Protein AF-A0A2G6BTB9-F1 (afdb_monomer_lite)

Radius of gyration: 24.18 Å; chains: 1; bounding box: 44×55×73 Å

Sequence (106 aa):
MKYYIMIVCFVFSFLAVGCQEAVNSDNLETKELYLIIVSDDYTGSNYLTEFKNFREKDFNVKVVSPNDIGEDKDSYRNYIREIMPQYVLLIGKYGDFPTLKVPHNN

Structure (mmCIF, N/CA/C/O backbone):
data_AF-A0A2G6BTB9-F1
#
_entry.id   AF-A0A2G6BTB9-F1
#
loop_
_atom_site.group_PDB
_atom_site.id
_atom_site.type_symbol
_atom_site.label_atom_id
_atom_site.label_alt_id
_atom_site.label_comp_id
_atom_site.label_asym_id
_atom_site.label_entity_id
_atom_site.label_seq_id
_atom_site.pdbx_PDB_ins_code
_atom_site.Cartn_x
_atom_site.Cartn_y
_atom_site.Cartn_z
_atom_site.occupancy
_atom_site.B_iso_or_equiv
_atom_site.auth_seq_id
_atom_site.auth_comp_id
_atom_site.auth_asym_id
_atom_site.auth_atom_id
_atom_site.pdbx_PDB_model_num
ATOM 1 N N . MET A 1 1 ? -20.503 -20.244 41.088 1.00 42.28 1 MET A N 1
ATOM 2 C CA . MET A 1 1 ? -19.832 -21.528 41.401 1.00 42.28 1 MET A CA 1
ATOM 3 C C . MET A 1 1 ? -20.827 -22.671 41.243 1.00 42.28 1 MET A C 1
ATOM 5 O O . MET A 1 1 ? -21.950 -22.518 41.702 1.00 42.28 1 MET A O 1
ATOM 9 N N . LYS A 1 2 ? -20.333 -23.794 40.695 1.00 27.69 2 LYS A N 1
ATOM 10 C CA . LYS A 1 2 ? -20.948 -25.114 40.425 1.00 27.69 2 LYS A CA 1
ATOM 11 C C . LYS A 1 2 ? -21.677 -25.275 39.076 1.00 27.69 2 LYS A C 1
ATOM 13 O O . LYS A 1 2 ? -22.601 -24.543 38.750 1.00 27.69 2 LYS A O 1
ATOM 18 N N . TYR A 1 3 ? -21.157 -26.250 38.328 1.00 51.25 3 TYR A N 1
ATOM 19 C CA . TYR A 1 3 ? -21.542 -26.777 37.016 1.00 51.25 3 TYR A CA 1
ATOM 20 C C . TYR A 1 3 ? -22.682 -27.803 37.147 1.00 51.25 3 TYR A C 1
ATOM 22 O O . TYR A 1 3 ? -22.907 -28.272 38.257 1.00 51.25 3 TYR A O 1
ATOM 30 N N . TYR A 1 4 ? -23.348 -28.179 36.046 1.00 37.50 4 TYR A N 1
ATOM 31 C CA . TYR A 1 4 ? -23.276 -29.528 35.445 1.00 37.50 4 TYR A CA 1
ATOM 32 C C . TYR A 1 4 ? -24.015 -29.571 34.097 1.00 37.50 4 TYR A C 1
ATOM 34 O O . TYR A 1 4 ? -25.094 -29.012 33.931 1.00 37.50 4 TYR A O 1
ATOM 42 N N . ILE A 1 5 ? -23.375 -30.255 33.152 1.00 53.28 5 ILE A N 1
ATOM 43 C CA . ILE A 1 5 ? -23.868 -30.648 31.830 1.00 53.28 5 ILE A CA 1
ATOM 44 C C . ILE A 1 5 ? -24.642 -31.965 31.981 1.00 53.28 5 ILE A C 1
ATOM 46 O O . ILE A 1 5 ? -24.206 -32.836 32.735 1.00 53.28 5 ILE A O 1
ATOM 50 N N . MET A 1 6 ? -25.709 -32.161 31.202 1.00 30.17 6 MET A N 1
ATOM 51 C CA . MET A 1 6 ? -26.230 -33.498 30.910 1.00 30.17 6 MET A CA 1
ATOM 52 C C . MET A 1 6 ? -26.339 -33.680 29.392 1.00 30.17 6 MET A C 1
ATOM 54 O O . MET A 1 6 ? -27.066 -32.955 28.719 1.00 30.17 6 MET A O 1
ATOM 58 N N . ILE A 1 7 ? -25.552 -34.623 28.870 1.00 53.41 7 ILE A N 1
ATOM 59 C CA . ILE A 1 7 ? -25.507 -35.049 27.465 1.00 53.41 7 ILE A CA 1
ATOM 60 C C . ILE A 1 7 ? -26.567 -36.130 27.253 1.00 53.41 7 ILE A C 1
ATOM 62 O O . ILE A 1 7 ? -26.673 -37.038 28.076 1.00 53.41 7 ILE A O 1
ATOM 66 N N . VAL A 1 8 ? -27.256 -36.113 26.110 1.00 33.28 8 VAL A N 1
ATOM 67 C CA . VAL A 1 8 ? -27.855 -37.327 25.539 1.00 33.28 8 VAL A CA 1
ATOM 68 C C . VAL A 1 8 ? -27.529 -37.361 24.046 1.00 33.28 8 VAL A C 1
ATOM 70 O O . VAL A 1 8 ? -28.044 -36.560 23.273 1.00 33.28 8 VAL A O 1
ATOM 73 N N . CYS A 1 9 ? -26.643 -38.275 23.647 1.00 36.78 9 CYS A N 1
ATOM 74 C CA . CYS A 1 9 ? -26.390 -38.602 22.245 1.00 36.78 9 CYS A CA 1
ATOM 75 C C . CYS A 1 9 ? -27.389 -39.668 21.787 1.00 36.78 9 CYS A C 1
ATOM 77 O O . CYS A 1 9 ? -27.574 -40.665 22.484 1.00 36.78 9 CYS A O 1
ATOM 79 N N . PHE A 1 10 ? -27.949 -39.515 20.587 1.00 31.50 10 PHE A N 1
ATOM 80 C CA . PHE A 1 10 ? -28.552 -40.620 19.843 1.00 31.50 10 PHE A CA 1
ATOM 81 C C . PHE A 1 10 ? -27.844 -40.807 18.499 1.00 31.50 10 PHE A C 1
ATOM 83 O O . PHE A 1 10 ? -27.363 -39.865 17.874 1.00 31.50 10 PHE A O 1
ATOM 90 N N . VAL A 1 11 ? -27.711 -42.081 18.147 1.00 37.16 11 VAL A N 1
ATOM 91 C CA . VAL A 1 11 ? -26.803 -42.668 17.162 1.00 37.16 11 VAL A CA 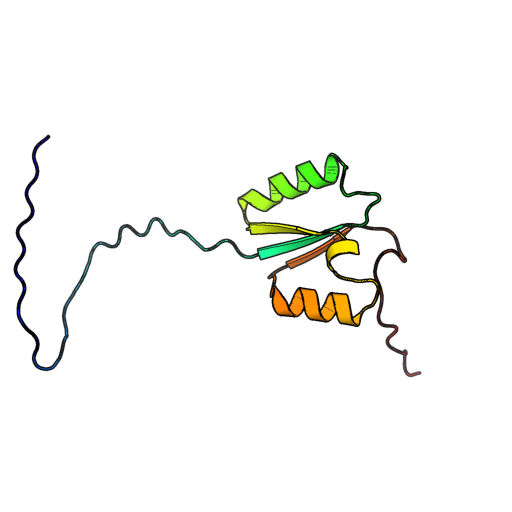1
ATOM 92 C C . VAL A 1 11 ? -27.311 -42.477 15.730 1.00 37.16 11 VAL A C 1
ATOM 94 O O . VAL A 1 11 ? -28.512 -42.507 15.481 1.00 37.16 11 VAL A O 1
ATOM 97 N N . PHE A 1 12 ? -26.362 -42.334 14.800 1.00 41.41 12 PHE A N 1
ATOM 98 C CA . PHE A 1 12 ? -26.507 -42.442 13.345 1.00 41.41 12 PHE A CA 1
ATOM 99 C C . PHE A 1 12 ? -27.584 -43.444 12.898 1.00 41.41 12 PHE A C 1
ATOM 101 O O . PHE A 1 12 ? -27.445 -44.639 13.152 1.00 41.41 12 PHE A O 1
ATOM 108 N N . SER A 1 13 ? -28.575 -42.971 12.139 1.00 37.41 13 SER A N 1
ATOM 109 C CA . SER A 1 13 ? -29.151 -43.621 10.947 1.00 37.41 13 SER A CA 1
ATOM 110 C C . SER A 1 13 ? -30.280 -42.752 10.401 1.00 37.41 13 SER A C 1
ATOM 112 O O . SER A 1 13 ? -31.245 -42.518 11.111 1.00 37.41 13 SER A O 1
ATOM 114 N N . PHE A 1 14 ? -30.161 -42.344 9.133 1.00 38.59 14 PHE A N 1
ATOM 115 C CA . PHE A 1 14 ? -31.210 -41.735 8.305 1.00 38.59 14 PHE A CA 1
ATOM 116 C C . PHE A 1 14 ? -31.856 -40.428 8.815 1.00 38.59 14 PHE A C 1
ATOM 118 O O . PHE A 1 14 ? -32.460 -40.361 9.873 1.00 38.59 14 PHE A O 1
ATOM 125 N N . LEU A 1 15 ? -31.821 -39.403 7.957 1.00 47.47 15 LEU A N 1
ATOM 126 C CA . LEU A 1 15 ? -32.618 -38.175 8.083 1.00 47.47 15 LEU A CA 1
ATOM 127 C C . LEU A 1 15 ? -32.337 -37.351 9.362 1.00 47.47 15 LEU A C 1
ATOM 129 O O . LEU A 1 15 ? -33.124 -37.309 10.302 1.00 47.47 15 LEU A O 1
ATOM 133 N N . ALA A 1 16 ? -31.222 -36.618 9.376 1.00 39.31 16 ALA A N 1
ATOM 134 C CA . ALA A 1 16 ? -30.957 -35.634 10.424 1.00 39.31 16 ALA A CA 1
ATOM 135 C C . ALA A 1 16 ? -31.681 -34.307 10.124 1.00 39.31 16 ALA A C 1
ATOM 137 O O . ALA A 1 16 ? -31.105 -33.367 9.582 1.00 39.31 16 ALA A O 1
ATOM 138 N N . VAL A 1 17 ? -32.962 -34.249 10.492 1.00 48.06 17 VAL A N 1
ATOM 139 C CA . VAL A 1 17 ? -33.556 -33.041 11.082 1.00 48.06 17 VAL A CA 1
ATOM 140 C C . VAL A 1 17 ? -33.101 -33.023 12.539 1.00 48.06 17 VAL A C 1
ATOM 142 O O . VAL A 1 17 ? -33.318 -33.999 13.254 1.00 48.06 17 VAL A O 1
ATOM 145 N N . GLY A 1 18 ? -32.464 -31.946 12.994 1.00 35.31 18 GLY A N 1
ATOM 146 C CA . GLY A 1 18 ? -32.052 -31.844 14.392 1.00 35.31 18 GLY A CA 1
ATOM 147 C C . GLY A 1 18 ? -31.469 -30.485 14.746 1.00 35.31 18 GLY A C 1
ATOM 148 O O . GLY A 1 18 ? -30.365 -30.159 14.329 1.00 35.31 18 GLY A O 1
ATOM 149 N N . CYS A 1 19 ? -32.247 -29.719 15.510 1.00 42.22 19 CYS A N 1
ATOM 150 C CA . CYS A 1 19 ? -31.949 -28.397 16.044 1.00 42.22 19 CYS A CA 1
ATOM 151 C C . CYS A 1 19 ? -30.616 -28.307 16.800 1.00 42.22 19 CYS A C 1
ATOM 153 O O . CYS A 1 19 ? -30.302 -29.152 17.639 1.00 42.22 19 CYS A O 1
ATOM 155 N N . GLN A 1 20 ? -29.934 -27.179 16.612 1.00 38.47 20 GLN A N 1
ATOM 156 C CA . GLN A 1 20 ? -28.989 -26.622 17.573 1.00 38.47 20 GLN A CA 1
ATOM 157 C C . GLN A 1 20 ? -29.234 -25.110 17.637 1.00 38.47 20 GLN A C 1
ATOM 159 O O . GLN A 1 20 ? -28.970 -24.390 16.679 1.00 38.47 20 GLN A O 1
ATOM 164 N N . GLU A 1 21 ? -29.797 -24.645 18.752 1.00 43.50 21 GLU A N 1
ATOM 165 C CA . GLU A 1 21 ? -29.887 -23.224 19.093 1.00 43.50 21 GLU A CA 1
ATOM 166 C C . GLU A 1 21 ? -28.836 -22.852 20.146 1.00 43.50 21 GLU A C 1
ATOM 168 O O . GLU A 1 21 ? -28.340 -23.702 20.887 1.00 43.50 21 GLU A O 1
ATOM 173 N N . ALA A 1 22 ? -28.577 -21.543 20.206 1.00 39.50 22 ALA A N 1
ATOM 174 C CA . ALA A 1 22 ? -27.637 -20.815 21.055 1.00 39.50 22 ALA A CA 1
ATOM 175 C C . ALA A 1 22 ? -26.165 -20.821 20.600 1.00 39.50 22 ALA A C 1
ATOM 177 O O . ALA A 1 22 ? -25.248 -21.083 21.377 1.00 39.50 22 ALA A O 1
ATOM 178 N N . VAL A 1 23 ? -25.922 -20.414 19.349 1.00 41.53 23 VAL A N 1
ATOM 179 C CA . VAL A 1 23 ? -24.663 -19.736 19.010 1.00 41.53 23 VAL A CA 1
ATOM 180 C C . VAL A 1 23 ? -24.731 -18.347 19.654 1.00 41.53 23 VAL A C 1
ATOM 182 O O . VAL A 1 23 ? -25.468 -17.485 19.180 1.00 41.53 23 VAL A O 1
ATOM 185 N N . ASN A 1 24 ? -23.981 -18.108 20.733 1.00 43.25 24 ASN A N 1
ATOM 186 C CA . ASN A 1 24 ? -23.568 -16.742 21.061 1.00 43.25 24 ASN A CA 1
ATOM 187 C C . ASN A 1 24 ? -22.612 -16.308 19.949 1.00 43.25 24 ASN A C 1
ATOM 189 O O . ASN A 1 24 ? -21.404 -16.519 20.028 1.00 43.25 24 ASN A O 1
ATOM 193 N N . SER A 1 25 ? -23.182 -15.798 18.860 1.00 40.88 25 SER A N 1
ATOM 194 C CA . SER A 1 25 ? -22.431 -15.115 17.824 1.00 40.88 25 SER A CA 1
ATOM 195 C C . SER A 1 25 ? -22.131 -13.731 18.378 1.00 40.88 25 SER A C 1
ATOM 197 O O . SER A 1 25 ? -22.835 -12.765 18.098 1.00 40.88 25 SER A O 1
ATOM 199 N N . ASP A 1 26 ? -21.070 -13.633 19.179 1.00 43.53 26 ASP A N 1
ATOM 200 C CA . ASP A 1 26 ? -20.222 -12.461 19.026 1.00 43.53 26 ASP A CA 1
ATOM 201 C C . ASP A 1 26 ? -19.770 -12.525 17.570 1.00 43.53 26 ASP A C 1
ATOM 203 O O . ASP A 1 26 ? -18.936 -13.348 17.185 1.00 43.53 26 ASP A O 1
ATOM 207 N N . ASN A 1 27 ? -20.488 -11.783 16.735 1.00 41.81 27 ASN A N 1
ATOM 208 C CA . ASN A 1 27 ? -20.328 -11.730 15.300 1.00 41.81 27 ASN A CA 1
ATOM 209 C C . ASN A 1 27 ? -18.932 -11.145 15.054 1.00 41.81 27 ASN A C 1
ATOM 211 O O . ASN A 1 27 ? -18.756 -9.932 14.967 1.00 41.81 27 ASN A O 1
ATOM 215 N N . LEU A 1 28 ? -17.908 -12.001 15.051 1.00 49.03 28 LEU A N 1
ATOM 216 C CA . LEU A 1 28 ? -16.590 -11.677 14.531 1.00 49.03 28 LEU A CA 1
ATOM 217 C C . LEU A 1 28 ? -16.777 -11.541 13.019 1.00 49.03 28 LEU A C 1
ATOM 219 O O . LEU A 1 28 ? -16.456 -12.446 12.252 1.00 49.03 28 LEU A O 1
ATOM 223 N N . GLU A 1 29 ? -17.369 -10.421 12.599 1.00 62.06 29 GLU A N 1
ATOM 224 C CA . GLU A 1 29 ? -17.286 -9.973 11.220 1.00 62.06 29 GLU A CA 1
ATOM 225 C C . GLU A 1 29 ? -15.802 -9.971 10.873 1.00 62.06 29 GLU A C 1
ATOM 227 O O . GLU A 1 29 ? -14.988 -9.254 11.468 1.00 62.06 29 GLU A O 1
ATOM 232 N N . THR A 1 30 ? -15.422 -10.850 9.953 1.00 76.50 30 THR A N 1
ATOM 233 C CA . THR A 1 30 ? -14.080 -10.853 9.397 1.00 76.50 30 THR A CA 1
ATOM 234 C C . THR A 1 30 ? -13.891 -9.511 8.709 1.00 76.50 30 THR A C 1
ATOM 236 O O . THR A 1 30 ? -14.455 -9.293 7.637 1.00 76.50 30 THR A O 1
ATOM 239 N N . LYS A 1 31 ? -13.147 -8.598 9.346 1.00 85.56 31 LYS A N 1
ATOM 240 C CA . LYS A 1 31 ? -12.905 -7.263 8.796 1.00 85.56 31 LYS A CA 1
ATOM 241 C C . LYS A 1 31 ? -12.322 -7.386 7.390 1.00 85.56 31 LYS A C 1
ATOM 243 O O . LYS A 1 31 ? -11.327 -8.088 7.193 1.00 85.56 31 LYS A O 1
ATOM 248 N N . GLU A 1 32 ? -12.928 -6.686 6.437 1.00 94.94 32 GLU A N 1
ATOM 249 C CA . GLU A 1 32 ? -12.458 -6.645 5.054 1.00 94.94 32 GLU A CA 1
ATOM 250 C C . GLU A 1 32 ? -11.021 -6.106 4.987 1.00 94.94 32 GLU A C 1
ATOM 252 O O . GLU A 1 32 ? -10.604 -5.273 5.800 1.00 94.94 32 GLU A O 1
ATOM 257 N N . LEU A 1 33 ? -10.248 -6.586 4.012 1.00 96.75 33 LEU A N 1
ATOM 258 C CA . LEU A 1 33 ? -8.852 -6.196 3.861 1.00 96.75 33 LEU A CA 1
ATOM 259 C C . LEU A 1 33 ? -8.724 -4.853 3.127 1.00 96.75 33 LEU A C 1
ATOM 261 O O . LEU A 1 33 ? -9.194 -4.696 1.998 1.00 96.75 33 LEU A O 1
ATOM 265 N N . TYR A 1 34 ? -8.008 -3.917 3.746 1.00 97.94 34 TYR A N 1
ATOM 266 C CA . TYR A 1 34 ? -7.643 -2.618 3.190 1.00 97.94 34 TYR A CA 1
ATOM 267 C C . TYR A 1 34 ? -6.134 -2.580 2.932 1.00 97.94 34 TYR A C 1
ATOM 269 O O . TYR A 1 34 ? -5.329 -2.552 3.866 1.00 97.94 34 TYR A O 1
ATOM 277 N N . LEU A 1 35 ? -5.740 -2.577 1.660 1.00 98.00 35 LEU A N 1
ATOM 278 C CA . LEU A 1 35 ? -4.340 -2.546 1.253 1.00 98.00 35 LEU A CA 1
ATOM 279 C C . LEU A 1 35 ? -3.870 -1.101 1.058 1.00 98.00 35 LEU A C 1
ATOM 281 O O . LEU A 1 35 ? -4.469 -0.338 0.303 1.00 98.00 35 LEU A O 1
ATOM 285 N N . ILE A 1 36 ? -2.767 -0.738 1.701 1.00 97.56 36 ILE A N 1
ATOM 286 C CA . ILE A 1 36 ? -2.061 0.526 1.501 1.00 97.56 36 ILE A CA 1
ATOM 287 C C . ILE A 1 36 ? -0.702 0.202 0.885 1.00 97.56 36 ILE A C 1
ATOM 289 O O . ILE A 1 36 ? 0.117 -0.463 1.517 1.00 97.56 36 ILE A O 1
ATOM 293 N N . ILE A 1 37 ? -0.461 0.682 -0.332 1.00 96.62 37 ILE A N 1
ATOM 294 C CA . ILE A 1 37 ? 0.849 0.611 -0.978 1.00 96.62 37 ILE A CA 1
ATOM 295 C C . ILE A 1 37 ? 1.479 1.995 -0.886 1.00 96.62 37 ILE A C 1
ATOM 297 O O . ILE A 1 37 ? 0.915 2.972 -1.383 1.00 96.62 37 ILE A O 1
ATOM 301 N N . VAL A 1 38 ? 2.616 2.091 -0.207 1.00 96.62 38 VAL A N 1
ATOM 302 C CA . VAL A 1 38 ? 3.222 3.368 0.172 1.00 96.62 38 VAL A CA 1
ATOM 303 C C . VAL A 1 38 ? 4.657 3.459 -0.326 1.00 96.62 38 VAL A C 1
ATOM 305 O O . VAL A 1 38 ? 5.467 2.578 -0.065 1.00 96.62 38 VAL A O 1
ATOM 308 N N . SER A 1 39 ? 4.955 4.535 -1.051 1.00 94.62 39 SER A N 1
ATOM 309 C CA . SER A 1 39 ? 6.308 4.883 -1.487 1.00 94.62 39 SER A CA 1
ATOM 310 C C . SER A 1 39 ? 7.237 5.050 -0.280 1.00 94.62 39 SER A C 1
ATOM 312 O O . SER A 1 39 ? 6.809 5.501 0.788 1.00 94.62 39 SER A O 1
ATOM 314 N N . ASP A 1 40 ? 8.511 4.700 -0.451 1.00 90.94 40 ASP A N 1
ATOM 315 C CA . ASP A 1 40 ? 9.513 4.690 0.623 1.00 90.94 40 ASP A CA 1
ATOM 316 C C . ASP A 1 40 ? 9.700 6.069 1.279 1.00 90.94 40 ASP A C 1
ATOM 318 O O . ASP A 1 40 ? 10.043 6.162 2.456 1.00 90.94 40 ASP A O 1
ATOM 322 N N . ASP A 1 41 ? 9.380 7.147 0.560 1.00 91.31 41 ASP A N 1
ATOM 323 C CA . ASP A 1 41 ? 9.375 8.521 1.077 1.00 91.31 41 ASP A CA 1
ATOM 324 C C . ASP A 1 41 ? 8.390 8.727 2.251 1.00 91.31 41 ASP A C 1
ATOM 326 O O . ASP A 1 41 ? 8.517 9.686 3.016 1.00 91.31 41 ASP A O 1
ATOM 330 N N . TYR A 1 42 ? 7.381 7.858 2.394 1.00 91.81 42 TYR A N 1
ATOM 331 C CA . TYR A 1 42 ? 6.245 8.052 3.302 1.00 91.81 42 TYR A CA 1
ATOM 332 C C . TYR A 1 42 ? 6.059 6.932 4.339 1.00 91.81 42 TYR A C 1
ATOM 334 O O . TYR A 1 42 ? 5.248 7.102 5.258 1.00 91.81 42 TYR A O 1
ATOM 342 N N . THR A 1 43 ? 6.801 5.821 4.248 1.00 87.44 43 TH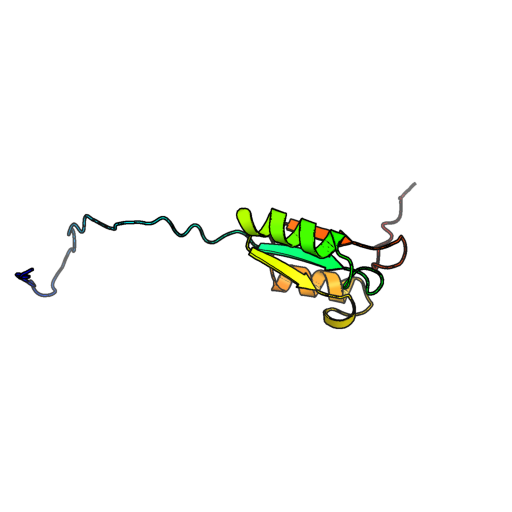R A N 1
ATOM 343 C CA . THR A 1 43 ? 6.687 4.644 5.142 1.00 87.44 43 THR A CA 1
ATOM 344 C C . THR A 1 43 ? 6.930 4.972 6.616 1.00 87.44 43 THR A C 1
ATOM 346 O O . THR A 1 43 ? 6.316 4.363 7.487 1.00 87.44 43 THR A O 1
ATOM 349 N N . GLY A 1 44 ? 7.777 5.960 6.911 1.00 86.50 44 GLY A N 1
ATOM 350 C CA . GLY A 1 44 ? 8.071 6.416 8.275 1.00 86.50 44 GLY A CA 1
ATOM 351 C C . GLY A 1 44 ? 7.229 7.598 8.764 1.00 86.50 44 GLY A C 1
ATOM 352 O O . GLY A 1 44 ? 7.530 8.164 9.813 1.00 86.50 44 GLY A O 1
ATOM 353 N N . SER A 1 45 ? 6.221 8.037 8.005 1.00 91.69 45 SER A N 1
ATOM 354 C CA . SER A 1 45 ? 5.483 9.257 8.344 1.00 91.69 45 SER A CA 1
ATOM 355 C C . SER A 1 45 ? 4.457 9.047 9.469 1.00 91.69 45 SER A C 1
ATOM 357 O O . SER A 1 45 ? 3.730 8.049 9.514 1.00 91.69 45 SER A O 1
ATOM 359 N N . ASN A 1 46 ? 4.327 10.044 10.353 1.00 94.62 46 ASN A N 1
ATOM 360 C CA . ASN A 1 46 ? 3.275 10.057 11.378 1.00 94.62 46 ASN A CA 1
ATOM 361 C C . ASN A 1 46 ? 1.872 10.032 10.749 1.00 94.62 46 ASN A C 1
ATOM 363 O O . ASN A 1 46 ? 0.985 9.357 11.261 1.00 94.62 46 ASN A O 1
ATOM 367 N N . TYR A 1 47 ? 1.692 10.681 9.595 1.00 91.94 47 TYR A N 1
ATOM 368 C CA . TYR A 1 47 ? 0.424 10.695 8.862 1.00 91.94 47 TYR A CA 1
ATOM 369 C C . TYR A 1 47 ? -0.022 9.300 8.414 1.00 91.94 47 TYR A C 1
ATOM 371 O O . TYR A 1 47 ? -1.199 8.964 8.542 1.00 91.94 47 TYR A O 1
ATOM 379 N N . LEU A 1 48 ? 0.905 8.464 7.930 1.00 94.12 48 LEU A N 1
ATOM 380 C CA . LEU A 1 48 ? 0.599 7.075 7.583 1.00 94.12 48 LEU A CA 1
ATOM 381 C C . LEU A 1 48 ? 0.150 6.288 8.817 1.00 94.12 48 LEU A C 1
ATOM 383 O O . LEU A 1 48 ? -0.814 5.528 8.747 1.00 94.12 48 LEU A O 1
ATOM 387 N N . THR A 1 49 ? 0.828 6.494 9.946 1.00 95.31 49 THR A N 1
ATOM 388 C CA . THR A 1 49 ? 0.516 5.812 11.208 1.00 95.31 49 THR A CA 1
ATOM 389 C C . THR A 1 49 ? -0.865 6.211 11.727 1.00 95.31 49 THR A C 1
ATOM 391 O O . THR A 1 49 ? -1.677 5.347 12.051 1.00 95.31 49 THR A O 1
ATOM 394 N N . GLU A 1 50 ? -1.172 7.508 11.753 1.00 95.69 50 GLU A N 1
ATOM 395 C CA . GLU A 1 50 ? -2.485 8.021 12.156 1.00 95.69 50 GLU A CA 1
ATOM 396 C C . GLU A 1 50 ? -3.603 7.501 11.245 1.00 95.69 50 GLU A C 1
ATOM 398 O O . GLU A 1 50 ? -4.632 7.026 11.732 1.00 95.69 50 GLU A O 1
ATOM 403 N N . PHE A 1 51 ? -3.385 7.527 9.927 1.00 95.69 51 PHE A N 1
ATOM 404 C CA . PHE A 1 51 ? -4.359 7.030 8.960 1.00 95.69 51 PHE A CA 1
ATOM 405 C C . PHE A 1 51 ? -4.591 5.519 9.091 1.00 95.69 51 PHE A C 1
ATOM 407 O O . PHE A 1 51 ? -5.740 5.070 9.087 1.00 95.69 51 PHE A O 1
ATOM 414 N N . LYS A 1 52 ? -3.520 4.733 9.258 1.00 96.06 52 LYS A N 1
ATOM 415 C CA . LYS A 1 52 ? -3.600 3.290 9.512 1.00 96.06 52 LYS A CA 1
ATOM 416 C C . LYS A 1 52 ? -4.436 3.008 10.763 1.00 96.06 52 LYS A C 1
ATOM 418 O O . LYS A 1 52 ? -5.423 2.286 10.670 1.00 96.06 52 LYS A O 1
ATOM 423 N N . ASN A 1 53 ? -4.104 3.639 11.890 1.00 96.19 53 ASN A N 1
ATOM 424 C CA . ASN A 1 53 ? -4.807 3.443 13.162 1.00 96.19 53 ASN A CA 1
ATOM 425 C C . ASN A 1 53 ? -6.290 3.835 13.076 1.00 96.19 53 ASN A C 1
ATOM 427 O O . ASN A 1 53 ? -7.148 3.220 13.710 1.00 96.19 53 ASN A O 1
ATOM 431 N N . PHE A 1 54 ? -6.611 4.871 12.296 1.00 96.00 54 PHE A N 1
ATOM 432 C CA . PHE A 1 54 ? -7.995 5.247 12.028 1.00 96.00 54 PHE A CA 1
ATOM 433 C C . PHE A 1 54 ? -8.738 4.147 11.258 1.00 96.00 54 PHE A C 1
ATOM 435 O O . PHE A 1 54 ? -9.843 3.782 11.654 1.00 96.00 54 PHE A O 1
ATOM 442 N N . ARG A 1 55 ? -8.128 3.585 10.206 1.00 95.75 55 ARG A N 1
ATOM 443 C CA . ARG A 1 55 ? -8.745 2.549 9.362 1.00 95.75 55 ARG A CA 1
ATOM 444 C C . ARG A 1 55 ? -8.829 1.170 10.009 1.00 95.75 55 ARG A C 1
ATOM 446 O O . ARG A 1 55 ? -9.768 0.442 9.711 1.00 95.75 55 ARG A O 1
ATOM 453 N N . GLU A 1 56 ? -7.923 0.823 10.919 1.00 96.06 56 GLU A N 1
ATOM 454 C CA . GLU A 1 56 ? -7.942 -0.462 11.644 1.00 96.06 56 GLU A CA 1
ATOM 455 C C . GLU A 1 56 ? -9.177 -0.646 12.547 1.00 96.06 56 GLU A C 1
ATOM 457 O O . GLU A 1 56 ? -9.498 -1.765 12.968 1.00 96.06 56 GLU A O 1
ATOM 462 N N . LYS A 1 57 ? -9.916 0.437 12.820 1.00 94.88 57 LYS A N 1
ATOM 463 C CA . LYS A 1 57 ? -11.218 0.376 13.498 1.00 94.88 57 LYS A CA 1
ATOM 464 C C . LYS A 1 57 ? -12.239 -0.411 12.681 1.00 94.88 57 LYS A C 1
ATOM 466 O O . LYS A 1 57 ? -12.922 -1.257 13.255 1.00 94.88 57 LYS A O 1
ATOM 471 N N . ASP A 1 58 ? -12.231 -0.235 11.364 1.00 95.00 58 ASP A N 1
ATOM 472 C CA . ASP A 1 58 ? -13.242 -0.784 10.455 1.00 95.00 58 ASP A CA 1
ATOM 473 C C . ASP A 1 58 ? -12.692 -1.933 9.590 1.00 95.00 58 ASP A C 1
ATOM 475 O O . ASP A 1 58 ? -13.424 -2.849 9.230 1.00 95.00 58 ASP A O 1
ATOM 479 N N . PHE A 1 59 ? -11.387 -1.929 9.300 1.00 96.50 59 PHE A N 1
ATOM 480 C CA . PHE A 1 59 ? -10.751 -2.842 8.347 1.00 96.50 59 PHE A CA 1
ATOM 481 C C . PHE A 1 59 ? -9.582 -3.620 8.954 1.00 96.50 59 PHE A C 1
ATOM 483 O O . PHE A 1 59 ? -8.981 -3.210 9.946 1.00 96.50 59 PHE A O 1
ATOM 490 N N . ASN A 1 60 ? -9.211 -4.727 8.313 1.00 96.06 60 ASN A N 1
ATOM 491 C CA . ASN A 1 60 ? -7.885 -5.311 8.468 1.00 96.06 60 ASN A CA 1
ATOM 492 C C . ASN A 1 60 ? -6.931 -4.547 7.537 1.00 96.06 60 ASN A C 1
ATOM 494 O O . ASN A 1 60 ? -7.089 -4.613 6.320 1.00 96.06 60 ASN A O 1
ATOM 498 N N . VAL A 1 61 ? -5.986 -3.773 8.071 1.00 97.06 61 VAL A N 1
ATOM 499 C CA . VAL A 1 61 ? -5.122 -2.905 7.253 1.00 97.06 61 VAL A CA 1
ATOM 500 C C . VAL A 1 61 ? -3.770 -3.568 7.006 1.00 97.06 61 VAL A C 1
ATOM 502 O O . VAL A 1 61 ? -3.038 -3.877 7.944 1.00 97.06 61 VAL A O 1
ATOM 505 N N . LYS A 1 62 ? -3.392 -3.718 5.732 1.00 96.75 62 LYS A N 1
ATOM 506 C CA . LYS A 1 62 ? -2.056 -4.171 5.320 1.00 96.75 62 LYS A CA 1
ATOM 507 C C . LYS A 1 62 ? -1.314 -3.029 4.642 1.00 96.75 62 LYS A C 1
ATOM 509 O O . LYS A 1 62 ? -1.808 -2.473 3.668 1.00 96.75 62 LYS A O 1
ATOM 514 N N . VAL A 1 63 ? -0.127 -2.703 5.142 1.00 96.50 63 VAL A N 1
ATOM 515 C CA . VAL A 1 63 ? 0.766 -1.699 4.548 1.00 96.50 63 VAL A CA 1
ATOM 516 C C . VAL A 1 63 ? 1.939 -2.416 3.895 1.00 96.50 63 VAL A C 1
ATOM 518 O O . VAL A 1 63 ? 2.513 -3.310 4.514 1.00 96.50 63 VAL A O 1
ATOM 521 N N . VAL A 1 64 ? 2.281 -2.033 2.669 1.00 96.38 64 VAL A N 1
ATOM 522 C CA . VAL A 1 64 ? 3.407 -2.594 1.911 1.00 96.38 64 VAL A CA 1
ATOM 523 C C . VAL A 1 64 ? 4.145 -1.534 1.113 1.00 96.38 64 VAL A C 1
ATOM 525 O O . VAL A 1 64 ? 3.550 -0.543 0.683 1.00 96.38 64 VAL A O 1
ATOM 528 N N . SER A 1 65 ? 5.441 -1.762 0.916 1.00 94.38 65 SER A N 1
ATOM 529 C CA . SER A 1 65 ? 6.292 -0.922 0.080 1.00 94.38 65 SER A CA 1
ATOM 530 C C . SER A 1 65 ? 6.369 -1.469 -1.354 1.00 94.38 65 SER A C 1
ATOM 532 O O . SER A 1 65 ? 6.172 -2.670 -1.563 1.00 94.38 65 SER A O 1
ATOM 534 N N . PRO A 1 66 ? 6.687 -0.633 -2.359 1.00 92.56 66 PRO A N 1
ATOM 535 C CA . PRO A 1 66 ? 7.014 -1.083 -3.712 1.00 92.56 66 PRO A CA 1
ATOM 536 C C . PRO A 1 66 ? 8.063 -2.204 -3.757 1.00 92.56 66 PRO A C 1
ATOM 538 O O . PRO A 1 66 ? 7.943 -3.122 -4.569 1.00 92.56 66 PRO A O 1
ATOM 541 N N . ASN A 1 67 ? 9.042 -2.175 -2.846 1.00 92.38 67 ASN A N 1
ATOM 542 C CA . ASN A 1 67 ? 10.113 -3.173 -2.763 1.00 92.38 67 ASN A CA 1
ATOM 543 C C . ASN A 1 67 ? 9.596 -4.581 -2.412 1.00 92.38 67 ASN A C 1
ATOM 545 O O . ASN A 1 67 ? 10.232 -5.570 -2.767 1.00 92.38 67 ASN A O 1
ATOM 549 N N . ASP A 1 68 ? 8.428 -4.683 -1.766 1.00 93.81 68 ASP A N 1
ATOM 550 C CA . ASP A 1 68 ? 7.778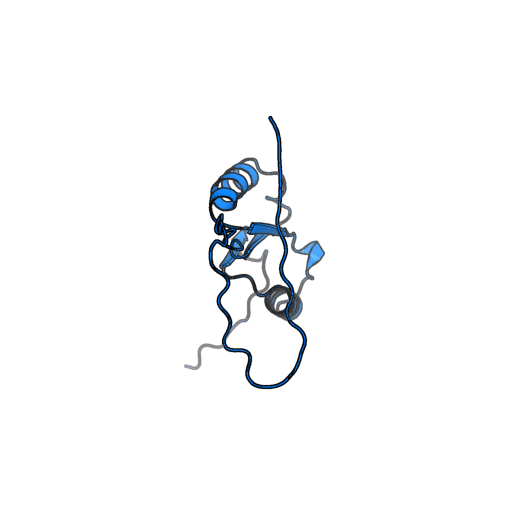 -5.956 -1.423 1.00 93.81 68 ASP A CA 1
ATOM 551 C C . ASP A 1 68 ? 6.933 -6.532 -2.577 1.00 93.81 68 ASP A C 1
ATOM 553 O O . ASP A 1 68 ? 6.387 -7.631 -2.461 1.00 93.81 68 ASP A O 1
ATOM 557 N N . ILE A 1 69 ? 6.768 -5.773 -3.667 1.00 95.12 69 ILE A N 1
ATOM 558 C CA . ILE A 1 69 ? 5.855 -6.079 -4.777 1.00 95.12 69 ILE A CA 1
ATOM 559 C C . ILE A 1 69 ? 6.630 -6.299 -6.079 1.00 95.12 69 ILE A C 1
ATOM 561 O O . ILE A 1 69 ? 6.392 -7.284 -6.775 1.00 95.12 69 ILE A O 1
ATOM 565 N N . GLY A 1 70 ? 7.532 -5.376 -6.419 1.00 92.12 70 GLY A N 1
ATOM 566 C CA . GLY A 1 70 ? 8.233 -5.307 -7.702 1.00 92.12 70 GLY A CA 1
ATOM 567 C C . GLY A 1 70 ? 8.106 -3.928 -8.357 1.00 92.12 70 GLY A C 1
ATOM 568 O O . GLY A 1 70 ? 7.394 -3.057 -7.867 1.00 92.12 70 GLY A O 1
ATOM 569 N N . GLU A 1 71 ? 8.795 -3.718 -9.480 1.00 88.44 71 GLU A N 1
ATOM 570 C CA . GLU A 1 71 ? 8.908 -2.392 -10.120 1.00 88.44 71 GLU A CA 1
ATOM 571 C C . GLU A 1 71 ? 7.888 -2.151 -11.250 1.00 88.44 71 GLU A C 1
ATOM 573 O O . GLU A 1 71 ? 7.641 -1.012 -11.648 1.00 88.44 71 GLU A O 1
ATOM 578 N N . ASP A 1 72 ? 7.277 -3.207 -11.794 1.00 91.69 72 ASP A N 1
ATOM 579 C CA . ASP A 1 72 ? 6.434 -3.123 -12.987 1.00 91.69 72 ASP A CA 1
ATOM 580 C C . ASP A 1 72 ? 4.926 -3.272 -12.700 1.00 91.69 72 ASP A C 1
ATOM 582 O O . ASP A 1 72 ? 4.482 -3.782 -11.669 1.00 91.69 72 ASP A O 1
ATOM 586 N N . LYS A 1 73 ? 4.100 -2.840 -13.661 1.00 91.62 73 LYS A N 1
ATOM 587 C CA . LYS A 1 73 ? 2.630 -2.863 -13.547 1.00 91.62 73 LYS A CA 1
ATOM 588 C C . LYS A 1 73 ? 2.047 -4.270 -13.358 1.00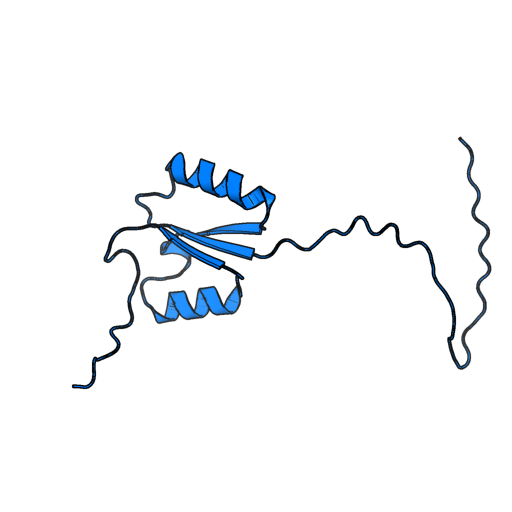 91.62 73 LYS A C 1
ATOM 590 O O . LYS A 1 73 ? 0.979 -4.409 -12.760 1.00 91.62 73 LYS A O 1
ATOM 595 N N . ASP A 1 74 ? 2.680 -5.295 -13.928 1.00 94.06 74 ASP A N 1
ATOM 596 C CA . ASP A 1 74 ? 2.182 -6.666 -13.888 1.00 94.06 74 ASP A CA 1
ATOM 597 C C . ASP A 1 74 ? 2.450 -7.273 -12.508 1.00 94.06 74 ASP A C 1
ATOM 599 O O . ASP A 1 74 ? 1.555 -7.921 -11.964 1.00 94.06 74 ASP A O 1
ATOM 603 N N . SER A 1 75 ? 3.595 -6.959 -11.897 1.00 95.50 75 SER A N 1
ATOM 604 C CA . SER A 1 75 ? 3.918 -7.289 -10.504 1.00 95.50 75 SER A CA 1
ATOM 605 C C . SER A 1 75 ? 2.878 -6.722 -9.529 1.00 95.50 75 SER A C 1
ATOM 607 O O . SER A 1 75 ? 2.274 -7.478 -8.766 1.00 95.50 75 SER A O 1
ATOM 609 N N . TYR A 1 76 ? 2.534 -5.433 -9.642 1.00 95.50 76 TYR A N 1
ATOM 610 C CA . TYR A 1 76 ? 1.465 -4.817 -8.838 1.00 95.50 76 TYR A CA 1
ATOM 611 C C . TYR A 1 76 ? 0.105 -5.486 -9.046 1.00 95.50 76 TYR A C 1
ATOM 613 O O . TYR A 1 76 ? -0.603 -5.796 -8.085 1.00 95.50 76 TYR A O 1
ATOM 621 N N . ARG A 1 77 ? -0.279 -5.728 -10.306 1.00 94.31 77 ARG A N 1
ATOM 622 C CA . ARG A 1 77 ? -1.558 -6.374 -10.626 1.00 94.31 77 ARG A CA 1
ATOM 623 C C . ARG A 1 77 ? -1.636 -7.775 -10.028 1.00 94.31 77 ARG A C 1
ATOM 625 O O . ARG A 1 77 ? -2.681 -8.145 -9.498 1.00 94.31 77 ARG A O 1
ATOM 632 N N . ASN A 1 78 ? -0.570 -8.559 -10.156 1.00 96.44 78 ASN A N 1
ATOM 633 C CA . ASN A 1 78 ? -0.525 -9.929 -9.663 1.00 96.44 78 ASN A CA 1
ATOM 634 C C . ASN A 1 78 ? -0.578 -9.949 -8.131 1.00 96.44 78 ASN A C 1
ATOM 636 O O . ASN A 1 78 ? -1.400 -10.673 -7.578 1.00 96.44 78 ASN A O 1
ATOM 640 N N . TYR A 1 79 ? 0.182 -9.075 -7.469 1.00 96.81 79 TYR A N 1
ATOM 641 C CA . TYR A 1 79 ? 0.176 -8.925 -6.014 1.00 96.81 79 TYR A CA 1
ATOM 642 C C . TYR A 1 79 ? -1.214 -8.575 -5.458 1.00 96.81 79 TYR A C 1
ATOM 644 O O . TYR A 1 79 ? -1.717 -9.226 -4.543 1.00 96.81 79 TYR A O 1
ATOM 652 N N . ILE A 1 80 ? -1.889 -7.582 -6.050 1.00 96.25 80 ILE A N 1
ATOM 653 C CA . ILE A 1 80 ? -3.245 -7.186 -5.634 1.00 96.25 80 ILE A CA 1
ATOM 654 C C . ILE A 1 80 ? -4.247 -8.326 -5.880 1.00 96.25 80 ILE A C 1
ATOM 656 O O . ILE A 1 80 ? -5.130 -8.551 -5.056 1.00 96.25 80 ILE A O 1
ATOM 660 N N . ARG A 1 81 ? -4.114 -9.071 -6.987 1.00 96.25 81 ARG A N 1
ATOM 661 C CA . ARG A 1 81 ? -4.985 -10.219 -7.299 1.00 96.25 81 ARG A CA 1
ATOM 662 C C . ARG A 1 81 ? -4.802 -11.393 -6.352 1.00 96.25 81 ARG A C 1
ATOM 664 O O . ARG A 1 81 ? -5.783 -12.063 -6.067 1.00 96.25 81 ARG A O 1
ATOM 671 N N . GLU A 1 82 ? -3.581 -11.651 -5.901 1.00 96.69 82 GLU A N 1
ATOM 672 C CA . GLU A 1 82 ? -3.297 -12.718 -4.941 1.00 96.69 82 GLU A CA 1
ATOM 673 C C . GLU A 1 82 ? -3.923 -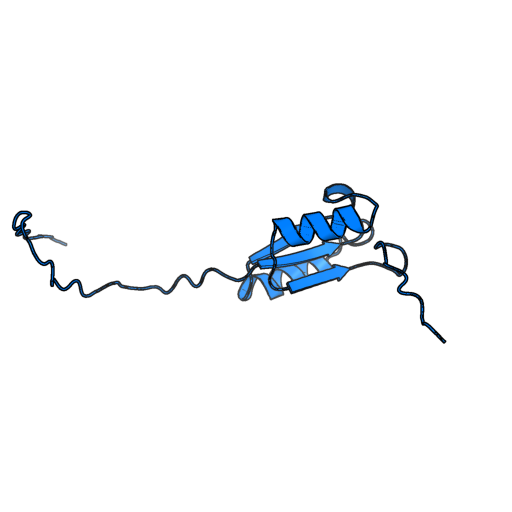12.415 -3.578 1.00 96.69 82 GLU A C 1
ATOM 675 O O . GLU A 1 82 ? -4.493 -13.289 -2.932 1.00 96.69 82 GLU A O 1
ATOM 680 N N . ILE A 1 83 ? -3.856 -11.152 -3.165 1.00 95.44 83 ILE A N 1
ATOM 681 C CA . ILE A 1 83 ? -4.329 -10.707 -1.855 1.00 95.44 83 ILE A CA 1
ATOM 682 C C . ILE A 1 83 ? -5.844 -10.464 -1.829 1.00 95.44 83 ILE A C 1
ATOM 684 O O . ILE A 1 83 ? -6.455 -10.570 -0.769 1.00 95.44 83 ILE A O 1
ATOM 688 N N . MET A 1 84 ? -6.440 -10.126 -2.976 1.00 95.56 84 MET A N 1
ATOM 689 C CA . MET A 1 84 ? -7.862 -9.793 -3.129 1.00 95.56 84 MET A CA 1
ATOM 690 C C . MET A 1 84 ? -8.382 -8.783 -2.080 1.00 95.56 84 MET A C 1
ATOM 692 O O . MET A 1 84 ? -9.370 -9.063 -1.398 1.00 95.56 84 MET A O 1
ATOM 696 N N . PRO A 1 85 ? -7.743 -7.608 -1.910 1.00 96.81 85 PRO A N 1
ATOM 697 C CA . PRO A 1 85 ? -8.226 -6.611 -0.963 1.00 96.81 85 PRO A CA 1
ATOM 698 C C . PRO A 1 85 ? -9.532 -5.974 -1.454 1.00 96.81 85 PRO A C 1
ATOM 700 O O . PRO A 1 85 ? -9.731 -5.794 -2.657 1.00 96.81 85 PRO A O 1
ATOM 703 N N . GLN A 1 86 ? -10.386 -5.554 -0.520 1.00 96.69 86 GLN A N 1
ATOM 704 C CA . GLN A 1 86 ? -11.608 -4.815 -0.845 1.00 96.69 86 GLN A CA 1
ATOM 705 C C . GLN A 1 86 ? -11.283 -3.394 -1.327 1.00 96.69 86 GLN A C 1
ATOM 707 O O . GLN A 1 86 ? -11.927 -2.862 -2.231 1.00 96.69 86 GLN A O 1
ATOM 712 N N . TYR A 1 87 ? -10.253 -2.784 -0.733 1.00 97.44 87 TYR A N 1
ATOM 713 C CA . TYR A 1 87 ? -9.803 -1.434 -1.056 1.00 97.44 87 TYR A CA 1
ATOM 714 C C . TYR A 1 87 ? -8.290 -1.398 -1.246 1.00 97.44 87 TYR A C 1
ATOM 716 O O . TYR A 1 87 ? -7.546 -2.053 -0.515 1.00 97.44 87 TYR A O 1
ATOM 724 N N . VAL A 1 88 ? -7.839 -0.579 -2.196 1.00 97.06 88 VAL A N 1
ATOM 725 C CA . VAL A 1 88 ? -6.420 -0.288 -2.426 1.00 97.06 88 VAL A CA 1
ATOM 726 C C . VAL A 1 88 ? -6.212 1.221 -2.378 1.00 97.06 88 VAL A C 1
ATOM 728 O O . VAL A 1 88 ? -6.881 1.965 -3.094 1.00 97.06 88 VAL A O 1
ATOM 731 N N . LEU A 1 89 ? -5.270 1.669 -1.551 1.00 96.56 89 LEU A N 1
ATOM 732 C CA . LEU A 1 89 ? -4.804 3.050 -1.489 1.00 96.56 89 LEU A CA 1
ATOM 733 C C . LEU A 1 89 ? -3.333 3.113 -1.904 1.00 96.56 89 LEU A C 1
ATOM 735 O O . LEU A 1 89 ? -2.501 2.416 -1.329 1.00 96.56 89 LEU A O 1
ATOM 739 N N . LEU A 1 90 ? -3.022 3.974 -2.871 1.00 95.44 90 LEU A N 1
ATOM 740 C CA . LEU A 1 90 ? -1.657 4.260 -3.312 1.00 95.44 90 LEU A CA 1
ATOM 741 C C . LEU A 1 90 ? -1.205 5.595 -2.705 1.00 95.44 90 LEU A C 1
ATOM 743 O O . LEU A 1 90 ? -1.876 6.609 -2.901 1.00 95.44 90 LEU A O 1
ATOM 747 N N . ILE A 1 91 ? -0.092 5.601 -1.969 1.00 95.31 91 ILE A N 1
ATOM 748 C CA . ILE A 1 91 ? 0.464 6.796 -1.313 1.00 95.31 91 ILE A CA 1
ATOM 749 C C . ILE A 1 91 ? 1.855 7.077 -1.873 1.00 95.31 91 ILE A C 1
ATOM 751 O O . ILE A 1 91 ? 2.817 6.382 -1.553 1.00 95.31 91 ILE A O 1
ATOM 755 N N . GLY A 1 92 ? 1.960 8.107 -2.703 1.00 93.38 92 GLY A N 1
ATOM 756 C CA . GLY A 1 92 ? 3.203 8.486 -3.362 1.00 93.38 92 GLY A CA 1
ATOM 757 C C . GLY A 1 92 ? 2.987 9.617 -4.359 1.00 93.38 92 GLY A C 1
ATOM 758 O O . GLY A 1 92 ? 1.872 10.121 -4.528 1.00 93.38 92 GLY A O 1
ATOM 759 N N . LYS A 1 93 ? 4.067 10.027 -5.014 1.00 92.56 93 LYS A N 1
ATOM 760 C CA . LYS A 1 93 ? 4.068 11.040 -6.070 1.00 92.56 93 LYS A CA 1
ATOM 761 C C . LYS A 1 93 ? 3.703 10.421 -7.417 1.00 92.56 93 LYS A C 1
ATOM 763 O O . LYS A 1 93 ? 3.693 9.205 -7.611 1.00 92.56 93 LYS A O 1
ATOM 768 N N . TYR A 1 94 ? 3.427 11.288 -8.389 1.00 86.31 94 TYR A N 1
ATOM 769 C CA . TYR A 1 94 ? 3.332 10.855 -9.778 1.00 86.31 94 TYR A CA 1
ATOM 770 C C . TYR A 1 94 ? 4.676 10.268 -10.228 1.00 86.31 94 TYR A C 1
ATOM 772 O O . TYR A 1 94 ? 5.693 10.955 -10.175 1.00 86.31 94 TYR A O 1
ATOM 780 N N . GLY A 1 95 ? 4.661 9.018 -10.688 1.00 86.38 95 GLY A N 1
ATOM 781 C CA . GLY A 1 95 ? 5.862 8.275 -11.078 1.00 86.38 95 GLY A CA 1
ATOM 782 C C . GLY A 1 95 ? 6.304 7.215 -10.067 1.00 86.38 95 GLY A C 1
ATOM 783 O O . GLY A 1 95 ? 6.990 6.287 -10.477 1.00 86.38 95 GLY A O 1
ATOM 784 N N . ASP A 1 96 ? 5.848 7.282 -8.811 1.00 89.56 96 ASP A N 1
ATOM 785 C CA . ASP A 1 96 ? 6.189 6.277 -7.787 1.00 89.56 96 ASP A CA 1
ATOM 786 C C . ASP A 1 96 ? 5.527 4.920 -8.064 1.00 89.56 96 ASP A C 1
ATOM 788 O O . ASP A 1 96 ? 6.010 3.879 -7.628 1.00 89.56 96 ASP A O 1
ATOM 792 N N . PHE A 1 97 ? 4.411 4.928 -8.800 1.00 91.94 97 PHE A N 1
ATOM 793 C CA . PHE A 1 97 ? 3.657 3.729 -9.143 1.00 91.94 97 PHE A CA 1
ATOM 794 C C . PHE A 1 97 ? 3.589 3.532 -10.659 1.00 91.94 97 PHE A C 1
ATOM 796 O O . PHE A 1 97 ? 3.335 4.493 -11.401 1.00 91.94 97 PHE A O 1
ATOM 803 N N . PRO A 1 98 ? 3.751 2.290 -11.144 1.00 90.25 98 PRO A N 1
ATOM 804 C CA . PRO A 1 98 ? 3.673 2.000 -12.564 1.00 90.25 98 PRO A CA 1
ATOM 805 C C . PRO A 1 98 ? 2.244 2.209 -13.077 1.00 90.25 98 PRO A C 1
ATOM 807 O O . PRO A 1 98 ? 1.268 1.725 -12.504 1.00 90.25 98 PRO A O 1
ATOM 810 N N . THR A 1 99 ? 2.112 2.912 -14.202 1.00 84.19 99 THR A N 1
ATOM 811 C CA . THR A 1 99 ? 0.816 3.184 -14.839 1.00 84.19 99 THR A CA 1
ATOM 812 C C . THR A 1 99 ? 0.707 2.473 -16.183 1.00 84.19 99 THR A C 1
ATOM 814 O O . THR A 1 99 ? 1.661 2.395 -16.961 1.00 84.19 99 THR A O 1
ATOM 817 N N . LEU A 1 100 ? -0.483 1.949 -16.489 1.00 79.56 100 LEU A N 1
ATOM 818 C CA . LEU A 1 100 ? -0.794 1.475 -17.833 1.00 79.56 100 LEU A CA 1
ATOM 819 C C . LEU A 1 100 ? -1.246 2.671 -18.674 1.00 79.56 100 LEU A C 1
ATOM 821 O O . LEU A 1 100 ? -2.332 3.206 -18.463 1.00 79.56 100 LEU A O 1
ATOM 825 N N . LYS A 1 101 ? -0.436 3.068 -19.658 1.00 74.75 101 LYS A N 1
ATOM 826 C CA . LYS A 1 101 ? -0.881 4.009 -20.690 1.00 74.75 101 LYS A CA 1
ATOM 827 C C . LYS A 1 101 ? -1.908 3.303 -21.573 1.00 74.75 101 LYS A C 1
ATOM 829 O O . LYS A 1 101 ? -1.539 2.475 -22.403 1.00 74.75 101 LYS A O 1
ATOM 834 N N . VAL A 1 102 ? -3.187 3.604 -21.371 1.00 75.00 102 VAL A N 1
ATOM 835 C CA . VAL A 1 102 ? -4.250 3.185 -22.287 1.00 75.00 102 VAL A CA 1
ATOM 836 C C . VAL A 1 102 ? -4.268 4.196 -23.434 1.00 75.00 102 VAL A C 1
ATOM 838 O O . VAL A 1 102 ? -4.509 5.376 -23.169 1.00 75.00 102 VAL A O 1
ATOM 841 N N . PRO A 1 103 ? -3.951 3.798 -24.679 1.00 75.75 103 PRO A N 1
ATOM 842 C CA . PRO A 1 103 ? -3.996 4.725 -25.799 1.00 75.75 103 PRO A CA 1
ATOM 843 C C . PRO A 1 103 ? -5.410 5.300 -25.932 1.00 75.75 103 PRO A C 1
ATOM 845 O O . PRO A 1 103 ? -6.397 4.566 -25.925 1.00 75.75 103 PRO A O 1
ATOM 848 N N . HIS A 1 104 ? -5.505 6.625 -26.032 1.00 62.69 104 HIS A N 1
ATOM 849 C CA . HIS A 1 104 ? -6.716 7.275 -26.512 1.00 62.69 104 HIS A CA 1
ATOM 850 C C . HIS A 1 104 ? -6.775 7.025 -28.017 1.00 62.69 104 HIS A C 1
ATOM 852 O O . HIS A 1 104 ? -5.990 7.602 -28.768 1.00 62.69 104 HIS A O 1
ATOM 858 N N . ASN A 1 105 ? -7.648 6.118 -28.451 1.00 64.06 105 ASN A N 1
ATOM 859 C CA . ASN A 1 105 ? -7.997 6.034 -29.862 1.00 64.06 105 ASN A CA 1
ATOM 860 C C . ASN A 1 105 ? -8.734 7.333 -30.216 1.00 64.06 105 ASN A C 1
ATOM 862 O O . ASN A 1 105 ? -9.850 7.539 -29.739 1.00 64.06 105 ASN A O 1
ATOM 866 N N . ASN A 1 106 ? -8.083 8.199 -30.994 1.00 50.12 106 ASN A N 1
ATOM 867 C CA . ASN A 1 106 ? -8.754 9.237 -31.779 1.00 50.12 106 ASN A CA 1
ATOM 868 C C . ASN A 1 106 ? -9.273 8.621 -33.077 1.00 50.12 106 ASN A C 1
ATOM 870 O O . ASN A 1 106 ? -8.503 7.841 -33.685 1.00 50.12 106 ASN A O 1
#

Secondary structure (DSSP, 8-state):
-------------S----------------PPEEEEEE-TTTTT-HHHHHHHHHHTTTSEEEEE-GGGT-SSHHHHHHHHHHH--SEEEEES-TTSS---------

pLDDT: mean 77.88, std 23.72, range [27.69, 98.0]

Foldseek 3Di:
DDDDDDDDDDDDDDDDPDDDDDDPPPPPPQFFEAEEEAEPVPPPPPVVVVVQVVCVVRH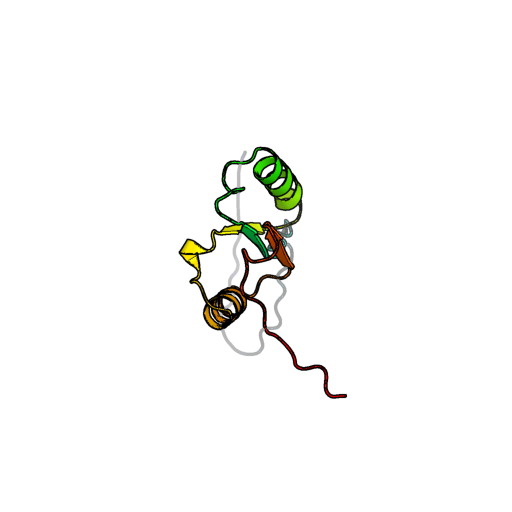DYDYHYCVVQDDEPVSVVVVCVVVVGPYYHYHDDVPSHHDDPDDDDD